Protein AF-A0A7W1ED68-F1 (afdb_monomer)

pLDDT: mean 96.23, std 7.55, range [46.84, 98.81]

Solvent-accessible surface area (backbone atoms only — not comparable to full-atom values): 3956 Å² total; per-residue (Å²): 131,89,71,60,50,76,38,78,61,80,45,69,44,74,43,76,40,85,52,39,31,33,34,64,34,33,49,22,47,28,40,36,36,33,64,66,17,44,38,35,40,27,39,38,29,60,28,40,36,39,30,27,43,60,10,33,38,40,35,46,55,48,70,68,43,54,80,46,73,60,58,38,47,82,45,82,48,134

Nearest PDB structures (foldseek):
  3pet-assembly1_A  TM=5.869E-01  e=8.150E-01  Bacteroides fragilis NCTC 9343
  6eio-assembly1_A  TM=4.318E-01  e=3.008E-01  uncultured bacterium
  7bwy-assembly3_C  TM=3.796E-01  e=1.617E+00  Antarctomyces psychrotrophicus
  7d6c-assembly2_5  TM=2.658E-01  e=2.501E+00  Synechococcus elongatus PCC 7942 = FACHB-805

Mean predicted aligned error: 2.58 Å

Radius of gyration: 10.95 Å; Cα contacts (8 Å, |Δi|>4): 242; chains: 1; bounding box: 27×22×24 Å

Sequence (78 aa):
MNTFKVIDTEVKGEVVINLNTQYNNLKADQVTVTENVTARIYGTIEGNVILKKGSRLHLHGVIRGKAINEGGEVYLYK

Structure (mmCIF, N/CA/C/O backbone):
data_AF-A0A7W1ED68-F1
#
_entry.id   AF-A0A7W1ED68-F1
#
loop_
_atom_site.group_PDB
_atom_site.id
_atom_site.type_symbol
_atom_site.label_atom_id
_atom_site.label_alt_id
_atom_site.label_comp_id
_atom_site.label_asym_id
_atom_site.label_entity_id
_atom_site.label_seq_id
_atom_site.pdbx_PDB_ins_code
_atom_site.Cartn_x
_atom_site.Cartn_y
_atom_site.Cartn_z
_atom_site.occupancy
_atom_site.B_iso_or_equiv
_atom_site.auth_seq_id
_atom_site.auth_comp_id
_atom_site.auth_asym_id
_atom_site.auth_atom_id
_atom_site.pdbx_PDB_model_num
ATOM 1 N N . MET A 1 1 ? -14.052 -13.037 9.211 1.00 46.84 1 MET A N 1
ATOM 2 C CA . MET A 1 1 ? -12.845 -13.322 8.405 1.00 46.84 1 MET A CA 1
ATOM 3 C C . MET A 1 1 ? -12.605 -12.114 7.515 1.00 46.84 1 MET A C 1
ATOM 5 O O . MET A 1 1 ? -13.465 -11.829 6.696 1.00 46.84 1 MET A O 1
ATOM 9 N N . ASN A 1 2 ? -11.517 -11.362 7.705 1.00 57.94 2 ASN A N 1
ATOM 10 C CA . ASN A 1 2 ? -11.172 -10.286 6.769 1.00 57.94 2 ASN A CA 1
ATOM 11 C C . ASN A 1 2 ? -10.605 -10.936 5.505 1.00 57.94 2 ASN A C 1
ATOM 13 O O . ASN A 1 2 ? -9.443 -11.335 5.482 1.00 57.94 2 ASN A O 1
ATOM 17 N N . THR A 1 3 ? -11.449 -11.115 4.492 1.00 86.12 3 THR A N 1
ATOM 18 C CA . THR A 1 3 ? -11.038 -11.669 3.201 1.00 86.12 3 THR A CA 1
ATOM 19 C C . THR A 1 3 ? -10.106 -10.673 2.521 1.00 86.12 3 THR A C 1
ATOM 21 O O . THR A 1 3 ? -10.466 -9.510 2.340 1.00 86.12 3 THR A O 1
ATOM 24 N N . PHE A 1 4 ? -8.900 -11.113 2.171 1.00 91.62 4 PHE A N 1
ATOM 25 C CA . PHE A 1 4 ? -7.995 -10.326 1.341 1.00 91.62 4 PHE A CA 1
ATOM 26 C C . PHE A 1 4 ? -8.348 -10.537 -0.129 1.00 91.62 4 PHE A C 1
ATOM 28 O O . PHE A 1 4 ? -8.538 -11.674 -0.563 1.00 91.62 4 PHE A O 1
ATOM 35 N N . LYS A 1 5 ? -8.363 -9.462 -0.918 1.00 96.94 5 LYS A N 1
ATOM 36 C CA . LYS A 1 5 ? -8.200 -9.571 -2.369 1.00 96.94 5 LYS A CA 1
ATOM 37 C C . LYS A 1 5 ? -6.748 -9.956 -2.646 1.00 96.94 5 LYS A C 1
ATOM 39 O O . LYS A 1 5 ? -5.844 -9.240 -2.225 1.00 96.94 5 LYS A O 1
ATOM 44 N N . VAL A 1 6 ? -6.516 -11.068 -3.335 1.00 97.38 6 VAL A N 1
ATOM 45 C CA . VAL A 1 6 ? -5.161 -11.508 -3.699 1.00 97.38 6 VAL A CA 1
ATOM 46 C C . VAL A 1 6 ? -4.841 -11.048 -5.118 1.00 97.38 6 VAL A C 1
ATOM 48 O O . VAL A 1 6 ? -5.670 -11.174 -6.019 1.00 97.38 6 VAL A O 1
ATOM 51 N N . ILE A 1 7 ? -3.652 -10.477 -5.296 1.00 97.50 7 ILE A N 1
ATOM 52 C CA . ILE A 1 7 ? -3.106 -10.041 -6.579 1.00 97.50 7 ILE A CA 1
ATOM 53 C C . ILE A 1 7 ? -1.775 -10.765 -6.789 1.00 97.50 7 ILE A C 1
ATOM 55 O O . ILE A 1 7 ? -0.766 -10.441 -6.157 1.00 97.50 7 ILE A O 1
ATOM 59 N N . ASP A 1 8 ? -1.804 -11.750 -7.686 1.00 96.44 8 ASP A N 1
ATOM 60 C CA . ASP A 1 8 ? -0.664 -12.618 -8.017 1.00 96.44 8 ASP A CA 1
ATOM 61 C C . ASP A 1 8 ? 0.118 -12.166 -9.255 1.00 96.44 8 ASP A C 1
ATOM 63 O O . ASP A 1 8 ? 1.214 -12.653 -9.527 1.00 96.44 8 ASP A O 1
ATOM 67 N N . THR A 1 9 ? -0.423 -11.216 -10.012 1.00 96.56 9 THR A N 1
ATOM 68 C CA . THR A 1 9 ? 0.265 -10.610 -11.154 1.00 96.56 9 THR A CA 1
ATOM 69 C C . THR A 1 9 ? 1.229 -9.521 -10.695 1.00 96.56 9 THR A C 1
ATOM 71 O O . THR A 1 9 ? 0.989 -8.860 -9.684 1.00 96.56 9 THR A O 1
ATOM 74 N N . GLU A 1 10 ? 2.293 -9.287 -11.466 1.00 96.69 10 GLU A N 1
ATOM 75 C CA . GLU A 1 10 ? 3.205 -8.168 -11.208 1.00 96.69 10 GLU A CA 1
ATOM 76 C C . GLU A 1 10 ? 2.457 -6.830 -11.312 1.00 96.69 10 GLU A C 1
ATOM 78 O O . GLU A 1 10 ? 1.776 -6.570 -12.305 1.00 96.69 10 GLU A O 1
ATOM 83 N N . VAL A 1 11 ? 2.593 -5.979 -10.294 1.00 97.25 11 VAL A N 1
ATOM 84 C CA . VAL A 1 11 ? 2.040 -4.616 -10.284 1.00 97.25 11 VAL A CA 1
ATOM 85 C C . VAL A 1 11 ? 3.183 -3.612 -10.182 1.00 97.25 11 VAL A C 1
ATOM 87 O O . VAL A 1 11 ? 4.085 -3.780 -9.358 1.00 97.25 11 VAL A O 1
ATOM 90 N N . LYS A 1 12 ? 3.132 -2.572 -11.022 1.00 96.62 12 LYS A N 1
ATOM 91 C CA . LYS A 1 12 ? 4.134 -1.503 -11.131 1.00 96.62 12 LYS A CA 1
ATOM 92 C C . LYS A 1 12 ? 3.496 -0.123 -11.023 1.00 96.62 12 LYS A C 1
ATOM 94 O O . LYS A 1 12 ? 2.303 0.015 -11.287 1.00 96.62 12 LYS A O 1
ATOM 99 N N . GLY A 1 13 ? 4.310 0.879 -10.708 1.00 95.38 13 GLY A N 1
ATOM 100 C CA . GLY A 1 13 ? 3.880 2.273 -10.626 1.00 95.38 13 GLY A CA 1
ATOM 101 C C . GLY A 1 13 ? 3.415 2.678 -9.230 1.00 95.38 13 GLY A C 1
ATOM 102 O O . GLY A 1 13 ? 3.743 2.038 -8.228 1.00 95.38 13 GLY A O 1
ATOM 103 N N . GLU A 1 14 ? 2.641 3.755 -9.166 1.00 97.75 14 GLU A N 1
ATOM 104 C CA . GLU A 1 14 ? 2.008 4.218 -7.932 1.00 97.75 14 GLU A CA 1
ATOM 105 C C . GLU A 1 14 ? 0.787 3.360 -7.585 1.00 97.75 14 GLU A C 1
ATOM 107 O O . GLU A 1 14 ? -0.061 3.077 -8.433 1.00 97.75 14 GLU A O 1
ATOM 112 N N . VAL A 1 15 ? 0.674 2.956 -6.318 1.00 98.19 15 VAL A N 1
ATOM 113 C CA . VAL A 1 15 ? -0.385 2.055 -5.855 1.00 98.19 15 VAL A CA 1
ATOM 114 C C . VAL A 1 15 ? -1.120 2.644 -4.659 1.00 98.19 15 VAL A C 1
ATOM 116 O O . VAL A 1 15 ? -0.540 2.920 -3.609 1.00 98.19 15 VAL A O 1
ATOM 119 N N . VAL A 1 16 ? -2.439 2.766 -4.794 1.00 98.44 16 VAL A N 1
ATOM 120 C CA . VAL A 1 16 ? -3.346 3.122 -3.698 1.00 98.44 16 VAL A CA 1
ATOM 121 C C . VAL A 1 16 ? -4.149 1.886 -3.306 1.00 98.44 16 VAL A C 1
ATOM 123 O O . VAL A 1 16 ? -4.870 1.314 -4.120 1.00 98.44 16 VAL A O 1
ATOM 126 N N . ILE A 1 17 ? -4.021 1.462 -2.050 1.00 98.31 17 ILE A N 1
ATOM 127 C CA . ILE A 1 17 ? -4.664 0.261 -1.514 1.00 98.31 17 ILE A CA 1
ATOM 128 C C . ILE A 1 17 ? -5.847 0.697 -0.651 1.00 98.31 17 ILE A C 1
ATOM 130 O O . ILE A 1 17 ? -5.658 1.156 0.474 1.00 98.31 17 ILE A O 1
ATOM 134 N N . ASN A 1 18 ? -7.058 0.558 -1.197 1.00 98.00 18 ASN A N 1
ATOM 135 C CA . ASN A 1 18 ? -8.311 1.036 -0.597 1.00 98.00 18 ASN A CA 1
ATOM 136 C C . ASN A 1 18 ? -9.210 -0.064 -0.004 1.00 98.00 18 ASN A C 1
ATOM 138 O O . ASN A 1 18 ? -10.308 0.210 0.472 1.00 98.00 18 ASN A O 1
ATOM 142 N N . LEU A 1 19 ? -8.749 -1.312 -0.030 1.00 97.31 19 LEU A N 1
ATOM 143 C CA . LEU A 1 19 ? -9.409 -2.469 0.568 1.00 97.31 19 LEU A CA 1
ATOM 144 C C . LEU A 1 19 ? -8.362 -3.508 0.959 1.00 97.31 19 LEU A C 1
ATOM 146 O O . LEU A 1 19 ? -7.243 -3.486 0.440 1.00 97.31 19 LEU A O 1
ATOM 150 N N . ASN A 1 20 ? -8.720 -4.428 1.856 1.00 98.38 20 ASN A N 1
ATOM 151 C CA . ASN A 1 20 ? -7.789 -5.441 2.350 1.00 98.38 20 ASN A CA 1
ATOM 152 C C . ASN A 1 20 ? -7.208 -6.264 1.191 1.00 98.38 20 ASN A C 1
ATOM 154 O O . ASN A 1 20 ? -7.925 -7.044 0.565 1.00 98.38 20 ASN A O 1
ATOM 158 N N . THR A 1 21 ? -5.922 -6.080 0.888 1.00 98.25 21 THR A N 1
ATOM 159 C CA . THR A 1 21 ? -5.297 -6.619 -0.331 1.00 98.25 21 THR A CA 1
ATOM 160 C C . THR A 1 21 ? -3.939 -7.239 -0.028 1.00 98.25 21 THR A C 1
ATOM 162 O O . THR A 1 21 ? -3.157 -6.694 0.752 1.00 98.25 21 THR A O 1
ATOM 165 N N . GLN A 1 22 ? -3.663 -8.381 -0.650 1.00 98.25 22 GLN A N 1
ATOM 166 C CA . GLN A 1 22 ? -2.354 -9.016 -0.669 1.00 98.25 22 GLN A CA 1
ATOM 167 C C . GLN A 1 22 ? -1.765 -8.916 -2.078 1.00 98.25 22 GLN A C 1
ATOM 169 O O . GLN A 1 22 ? -2.385 -9.375 -3.033 1.00 98.25 22 GLN A O 1
ATOM 174 N N . TYR A 1 23 ? -0.568 -8.347 -2.193 1.00 98.31 23 TYR A N 1
ATOM 175 C CA . TYR A 1 23 ? 0.220 -8.325 -3.424 1.00 98.31 23 TYR A CA 1
ATOM 176 C C . TYR A 1 23 ? 1.371 -9.315 -3.293 1.00 98.31 23 TYR A C 1
ATOM 178 O O . TYR A 1 23 ? 2.197 -9.158 -2.394 1.00 98.31 23 TYR A O 1
ATOM 186 N N . ASN A 1 24 ? 1.441 -10.305 -4.183 1.00 97.69 24 ASN A N 1
ATOM 187 C CA . ASN A 1 24 ? 2.500 -11.320 -4.156 1.00 97.69 24 ASN A CA 1
ATOM 188 C C . ASN A 1 24 ? 3.723 -10.959 -5.017 1.00 97.69 24 ASN A C 1
ATOM 190 O O . ASN A 1 24 ? 4.778 -11.569 -4.864 1.00 97.69 24 ASN A O 1
ATOM 194 N N . ASN A 1 25 ? 3.600 -9.959 -5.895 1.00 97.12 25 ASN A N 1
ATOM 195 C CA . ASN A 1 25 ? 4.695 -9.477 -6.737 1.00 97.12 25 ASN A CA 1
ATOM 196 C C . ASN A 1 25 ? 4.578 -7.962 -6.994 1.00 97.12 25 ASN A C 1
ATOM 198 O O . ASN A 1 25 ? 4.229 -7.519 -8.090 1.00 97.12 25 ASN A O 1
ATOM 202 N N . LEU A 1 26 ? 4.809 -7.154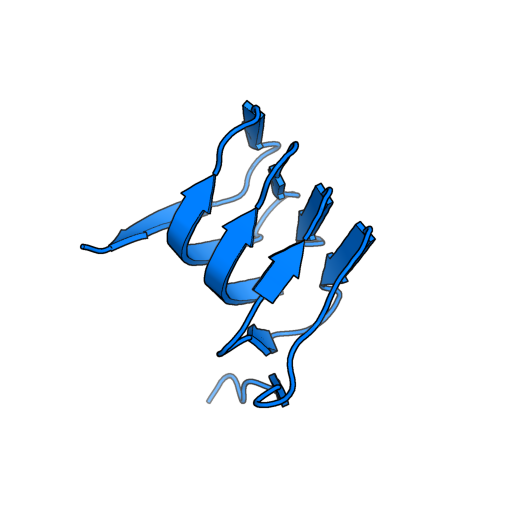 -5.956 1.00 97.88 26 LEU A N 1
ATOM 203 C CA . LEU A 1 26 ? 4.747 -5.694 -6.066 1.00 97.88 26 LEU A CA 1
ATOM 204 C C . LEU A 1 26 ? 6.117 -5.088 -6.399 1.00 97.88 26 LEU A C 1
ATOM 206 O O . LEU A 1 26 ? 7.100 -5.361 -5.712 1.00 97.88 26 LEU A O 1
ATOM 210 N N . LYS A 1 27 ? 6.166 -4.208 -7.402 1.00 97.75 27 LYS A N 1
ATOM 211 C CA . LYS A 1 27 ? 7.307 -3.332 -7.716 1.00 97.75 27 LYS A CA 1
ATOM 212 C C . LYS A 1 27 ? 6.810 -1.899 -7.871 1.00 97.75 27 LYS A C 1
ATOM 214 O O . LYS A 1 27 ? 6.678 -1.398 -8.984 1.00 97.75 27 LYS A O 1
ATOM 219 N N . ALA A 1 28 ? 6.440 -1.289 -6.752 1.00 97.44 28 ALA A N 1
ATOM 220 C CA . ALA A 1 28 ? 5.785 0.014 -6.740 1.00 97.44 28 ALA A CA 1
ATOM 221 C C . ALA A 1 28 ? 6.792 1.160 -6.613 1.00 97.44 28 ALA A C 1
ATOM 223 O O . ALA A 1 28 ? 7.765 1.053 -5.869 1.00 97.44 28 ALA A O 1
ATOM 224 N N . ASP A 1 29 ? 6.501 2.285 -7.257 1.00 97.88 29 ASP A N 1
ATOM 225 C CA . ASP A 1 29 ? 7.247 3.532 -7.059 1.00 97.88 29 ASP A CA 1
ATOM 226 C C . ASP A 1 29 ? 6.795 4.225 -5.771 1.00 97.88 29 ASP A C 1
ATOM 228 O O . ASP A 1 29 ? 7.597 4.788 -5.035 1.00 97.88 29 ASP A O 1
ATOM 232 N N . GLN A 1 30 ? 5.507 4.128 -5.445 1.00 98.12 30 GLN A N 1
ATOM 233 C CA . GLN A 1 30 ? 4.930 4.650 -4.212 1.00 98.12 30 GLN A CA 1
ATOM 234 C C . GLN A 1 30 ? 3.722 3.809 -3.803 1.00 98.12 30 GLN A C 1
ATOM 236 O O . GLN A 1 30 ? 2.963 3.345 -4.653 1.00 98.12 30 GLN A O 1
ATOM 241 N N . VAL A 1 31 ? 3.519 3.632 -2.496 1.00 98.62 31 VAL A N 1
ATOM 242 C CA . VAL A 1 31 ? 2.343 2.944 -1.949 1.00 98.62 31 VAL A CA 1
ATOM 243 C C . VAL A 1 31 ? 1.631 3.833 -0.940 1.00 98.62 31 VAL A C 1
ATOM 245 O O . VAL A 1 31 ? 2.252 4.374 -0.031 1.00 98.62 31 VAL A O 1
ATOM 248 N N . THR A 1 32 ? 0.309 3.941 -1.055 1.00 98.75 32 THR 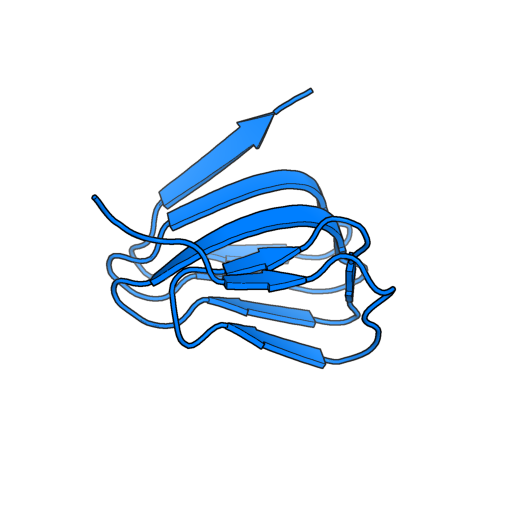A N 1
ATOM 249 C CA . THR A 1 32 ? -0.546 4.531 -0.017 1.00 98.75 32 THR A CA 1
ATOM 250 C C . THR A 1 32 ? -1.567 3.503 0.453 1.00 98.75 32 THR A C 1
ATOM 252 O O . THR A 1 32 ? -2.369 3.022 -0.347 1.00 98.75 32 THR A O 1
ATOM 255 N N . VAL A 1 33 ? -1.560 3.172 1.745 1.00 98.69 33 VAL A N 1
ATOM 256 C CA . VAL A 1 33 ? -2.582 2.318 2.371 1.00 98.69 33 VAL A CA 1
ATOM 257 C C . VAL A 1 33 ? -3.594 3.222 3.059 1.00 98.69 33 VAL A C 1
ATOM 259 O O . VAL A 1 33 ? -3.238 3.988 3.960 1.00 98.69 33 VAL A O 1
ATOM 262 N N . THR A 1 34 ? -4.846 3.180 2.603 1.00 98.69 34 THR A N 1
ATOM 263 C CA . THR A 1 34 ? -5.891 4.075 3.111 1.00 98.69 34 THR A CA 1
ATOM 264 C C . THR A 1 34 ? -6.368 3.663 4.501 1.00 98.69 34 THR A C 1
ATOM 266 O O . THR A 1 34 ? -5.998 2.617 5.032 1.00 98.69 34 THR A O 1
ATOM 269 N N . GLU A 1 35 ? -7.206 4.500 5.107 1.00 98.50 35 GLU A N 1
ATOM 270 C CA . GLU A 1 35 ? -7.679 4.300 6.474 1.00 98.50 35 GLU A CA 1
ATOM 271 C C . GLU A 1 35 ? -8.355 2.943 6.679 1.00 98.50 35 GLU A C 1
ATOM 273 O O . GLU A 1 35 ? -9.122 2.486 5.833 1.00 98.50 35 GLU A O 1
ATOM 278 N N . ASN A 1 36 ? -8.086 2.317 7.828 1.00 97.88 36 ASN A N 1
ATOM 279 C CA . ASN A 1 36 ? -8.668 1.034 8.244 1.00 97.88 36 ASN A CA 1
ATOM 280 C C . ASN A 1 36 ? -8.447 -0.142 7.266 1.00 97.88 36 ASN A C 1
ATOM 282 O O . ASN A 1 36 ? -9.134 -1.162 7.357 1.00 97.88 36 ASN A O 1
ATOM 286 N N . VAL A 1 37 ? -7.482 -0.028 6.346 1.00 98.25 37 VAL A N 1
ATOM 287 C CA . VAL A 1 37 ? -7.136 -1.078 5.381 1.00 98.25 37 VAL A CA 1
ATOM 288 C C . VAL A 1 37 ? -5.910 -1.858 5.832 1.00 98.25 37 VAL A C 1
ATOM 290 O O . VAL A 1 37 ? -4.907 -1.290 6.254 1.00 98.25 37 VAL A O 1
ATOM 293 N N . THR A 1 38 ? -5.969 -3.181 5.693 1.00 98.50 38 THR A N 1
ATOM 294 C CA . THR A 1 38 ? -4.814 -4.065 5.862 1.00 98.50 38 THR A CA 1
ATOM 295 C C . THR A 1 38 ? -4.220 -4.444 4.506 1.00 98.50 38 THR A C 1
ATOM 297 O O . THR A 1 38 ? -4.874 -5.089 3.690 1.00 98.50 38 THR A O 1
ATOM 300 N N . ALA A 1 39 ? -2.962 -4.091 4.274 1.00 98.31 39 ALA A N 1
ATOM 301 C CA . ALA A 1 39 ? -2.184 -4.506 3.117 1.00 98.31 39 ALA A CA 1
ATOM 302 C C . ALA A 1 39 ? -1.150 -5.563 3.520 1.00 98.31 39 ALA A C 1
ATOM 304 O O . ALA A 1 39 ? -0.456 -5.404 4.524 1.00 98.31 39 ALA A O 1
ATOM 305 N N . ARG A 1 40 ? -1.003 -6.620 2.718 1.00 98.44 40 ARG A N 1
ATOM 306 C CA . ARG A 1 40 ? 0.156 -7.521 2.775 1.00 98.44 40 ARG A CA 1
ATOM 307 C C . ARG A 1 40 ? 0.932 -7.417 1.470 1.00 98.44 40 ARG A C 1
ATOM 309 O O . ARG A 1 40 ? 0.352 -7.565 0.400 1.00 98.44 40 ARG A O 1
ATOM 316 N N . ILE A 1 41 ? 2.225 -7.141 1.550 1.00 98.25 41 ILE A N 1
ATOM 317 C CA . ILE A 1 41 ? 3.056 -6.872 0.379 1.00 98.25 41 ILE A CA 1
ATOM 318 C C . ILE A 1 41 ? 4.252 -7.810 0.390 1.00 98.25 41 ILE A C 1
ATOM 320 O O . ILE A 1 41 ? 5.061 -7.761 1.313 1.00 98.25 41 ILE A O 1
ATOM 324 N N . TYR A 1 42 ? 4.375 -8.603 -0.669 1.00 98.19 42 TYR A N 1
ATOM 325 C CA . TYR A 1 42 ? 5.603 -9.277 -1.064 1.00 98.19 42 TYR A CA 1
ATOM 326 C C . TYR A 1 42 ? 6.192 -8.521 -2.256 1.00 98.19 42 TYR A C 1
ATOM 328 O O . TYR A 1 42 ? 5.550 -8.413 -3.307 1.00 98.19 42 TYR A O 1
ATOM 336 N 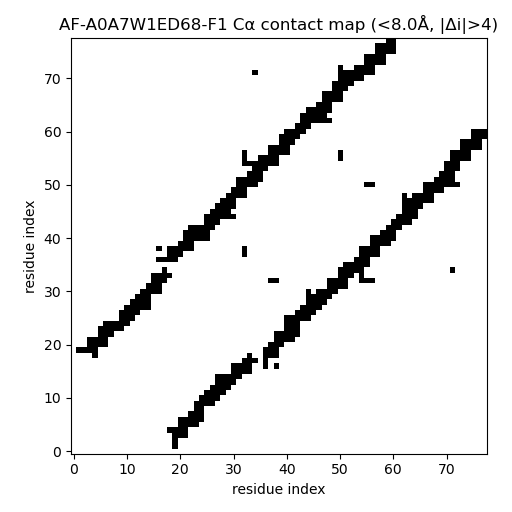N . GLY A 1 43 ? 7.388 -7.953 -2.090 1.00 96.88 43 GLY A N 1
ATOM 337 C CA . GLY A 1 43 ? 8.049 -7.226 -3.174 1.00 96.88 43 GLY A CA 1
ATOM 338 C C . GLY A 1 43 ? 8.882 -6.023 -2.743 1.00 96.88 43 GLY A C 1
ATOM 339 O O . GLY A 1 43 ? 9.434 -5.972 -1.645 1.00 96.88 43 GLY A O 1
ATOM 340 N N . THR A 1 44 ? 9.023 -5.058 -3.645 1.00 97.81 44 THR A N 1
ATOM 341 C CA . THR A 1 44 ? 9.848 -3.861 -3.457 1.00 97.81 44 THR A CA 1
ATOM 342 C C . THR A 1 44 ? 9.024 -2.603 -3.691 1.00 97.81 44 THR A C 1
ATOM 344 O O . THR A 1 44 ? 8.230 -2.524 -4.627 1.00 97.81 44 THR A O 1
ATOM 347 N N . ILE A 1 45 ? 9.221 -1.621 -2.818 1.00 98.06 45 ILE A N 1
ATOM 348 C CA . ILE A 1 45 ? 8.676 -0.275 -2.950 1.00 98.06 45 ILE A CA 1
ATOM 349 C C . ILE A 1 45 ? 9.876 0.660 -3.095 1.00 98.06 45 ILE A C 1
ATOM 351 O O . ILE A 1 45 ? 10.636 0.847 -2.143 1.00 98.06 45 ILE A O 1
ATOM 355 N N . GLU A 1 46 ? 10.094 1.179 -4.301 1.00 98.06 46 GLU A N 1
ATOM 356 C CA . GLU A 1 46 ? 11.272 1.986 -4.642 1.00 98.06 46 GLU A CA 1
ATOM 357 C C . GLU A 1 46 ? 11.234 3.360 -3.957 1.00 98.06 46 GLU A C 1
ATOM 359 O O . GLU A 1 46 ? 12.251 3.830 -3.450 1.00 98.06 46 GLU A O 1
ATOM 364 N N . GLY A 1 47 ? 10.060 3.985 -3.873 1.00 97.12 47 GLY A N 1
ATOM 365 C CA . GLY A 1 47 ? 9.863 5.263 -3.195 1.00 97.12 47 GLY A CA 1
ATOM 366 C C . GLY A 1 47 ? 9.151 5.126 -1.854 1.00 97.12 47 GLY A C 1
ATOM 367 O O . GLY A 1 47 ? 9.502 4.297 -1.011 1.00 97.12 47 GLY A O 1
ATOM 368 N N . ASN A 1 48 ? 8.194 6.020 -1.609 1.00 97.94 48 ASN A N 1
ATOM 369 C CA . ASN A 1 48 ? 7.619 6.205 -0.281 1.00 97.94 48 ASN A CA 1
ATOM 370 C C . ASN A 1 48 ? 6.438 5.265 -0.014 1.00 97.94 48 ASN A C 1
ATOM 372 O O . ASN A 1 48 ? 5.680 4.898 -0.912 1.00 97.94 48 ASN A O 1
ATOM 376 N N . VAL A 1 49 ? 6.238 4.945 1.261 1.00 98.38 49 VAL A N 1
ATOM 377 C CA . VAL A 1 49 ? 5.023 4.309 1.770 1.00 98.38 49 VAL A CA 1
ATOM 378 C C . VAL A 1 49 ? 4.310 5.286 2.684 1.00 98.38 49 VAL A C 1
ATOM 380 O O . VAL A 1 49 ? 4.926 5.808 3.608 1.00 98.38 49 VAL A O 1
ATOM 383 N N . ILE A 1 50 ? 3.019 5.507 2.458 1.00 98.75 50 ILE A N 1
ATOM 384 C CA . ILE A 1 50 ? 2.162 6.326 3.318 1.00 98.75 50 ILE A CA 1
ATOM 385 C C . ILE A 1 50 ? 1.106 5.421 3.948 1.00 98.75 50 ILE A C 1
ATOM 387 O O . ILE A 1 50 ? 0.312 4.797 3.243 1.00 98.75 50 ILE A O 1
ATOM 391 N N . LEU A 1 51 ? 1.084 5.359 5.277 1.00 98.69 51 LEU A N 1
ATOM 392 C CA . LEU A 1 51 ? 0.083 4.619 6.042 1.00 98.69 51 LEU A CA 1
ATOM 393 C C . LEU A 1 51 ? -0.868 5.585 6.724 1.00 98.69 51 LEU A C 1
ATOM 395 O O . LEU A 1 51 ? -0.452 6.363 7.581 1.00 98.69 51 LEU A O 1
ATOM 399 N N . LYS A 1 52 ? -2.145 5.523 6.351 1.00 98.81 52 LYS A N 1
ATOM 400 C CA . LYS A 1 52 ? -3.195 6.340 6.964 1.00 98.81 52 LYS A CA 1
ATOM 401 C C . LYS A 1 52 ? -3.702 5.717 8.264 1.00 98.81 52 LYS A C 1
ATOM 403 O O . LYS A 1 52 ? -3.410 4.561 8.583 1.00 98.81 52 LYS A O 1
ATOM 408 N N . LYS A 1 53 ? -4.482 6.486 9.019 1.00 98.62 53 LYS A N 1
ATOM 409 C CA . LYS A 1 53 ? -5.010 6.096 10.329 1.00 98.62 53 LYS A CA 1
ATOM 410 C C . LYS A 1 53 ? -5.706 4.730 10.306 1.00 98.62 53 LYS A C 1
ATOM 412 O O . LYS A 1 53 ? -6.548 4.461 9.454 1.00 98.62 53 LYS A O 1
ATOM 417 N N . GLY A 1 54 ? -5.360 3.863 11.255 1.00 98.19 54 GLY A N 1
ATOM 418 C CA . GLY A 1 54 ? -5.946 2.525 11.391 1.00 98.19 54 GLY A CA 1
ATOM 419 C C . GLY A 1 54 ? -5.560 1.542 10.281 1.00 98.19 54 GLY A C 1
ATOM 420 O O . GLY A 1 54 ? -6.031 0.406 10.291 1.00 98.19 54 GLY A O 1
ATOM 421 N N . SER A 1 55 ? -4.723 1.952 9.321 1.00 98.62 55 SER A N 1
ATOM 422 C CA . SER A 1 55 ? -4.184 1.036 8.319 1.00 98.62 55 SER A CA 1
ATOM 423 C C . SER A 1 55 ? -3.141 0.104 8.929 1.00 98.62 55 SER A C 1
ATOM 425 O O . SER A 1 55 ? -2.493 0.429 9.924 1.00 98.62 55 SER A O 1
ATOM 427 N N . ARG A 1 56 ? -2.966 -1.065 8.319 1.00 98.62 56 ARG A N 1
ATOM 428 C CA . ARG A 1 56 ? -1.963 -2.057 8.710 1.00 98.62 56 ARG A CA 1
ATOM 429 C C . ARG A 1 56 ? -1.190 -2.498 7.486 1.00 98.62 56 ARG A C 1
ATOM 431 O O . ARG A 1 56 ? -1.793 -2.923 6.506 1.00 98.62 56 ARG A O 1
ATOM 438 N N . LEU A 1 57 ? 0.132 -2.450 7.544 1.00 98.44 57 LEU A N 1
ATOM 439 C CA . LEU A 1 57 ? 1.000 -2.970 6.497 1.00 98.44 57 LEU A CA 1
ATOM 440 C C . LEU A 1 57 ? 1.803 -4.156 7.021 1.00 98.44 57 LEU A C 1
ATOM 442 O O . LEU A 1 57 ? 2.597 -4.007 7.942 1.00 98.44 57 LEU A O 1
ATOM 446 N N . HIS A 1 58 ? 1.642 -5.312 6.387 1.00 98.50 58 HIS A N 1
ATOM 447 C CA . HIS A 1 58 ? 2.507 -6.476 6.545 1.00 98.50 58 HIS A CA 1
ATOM 448 C C . HIS A 1 58 ? 3.478 -6.529 5.363 1.00 98.50 58 HIS A C 1
ATOM 450 O O . HIS A 1 58 ? 3.083 -6.903 4.257 1.00 98.50 58 HIS A O 1
ATOM 456 N N . LEU A 1 59 ? 4.730 -6.135 5.575 1.00 98.06 59 LEU A N 1
ATOM 457 C CA . LEU A 1 59 ? 5.745 -6.081 4.528 1.00 98.06 59 LEU A CA 1
ATOM 458 C C . LEU A 1 59 ? 6.687 -7.287 4.612 1.00 98.06 59 LEU A C 1
ATOM 460 O O . LEU A 1 59 ? 7.447 -7.425 5.567 1.00 98.06 59 LEU A O 1
ATOM 464 N N . HIS A 1 60 ? 6.666 -8.107 3.567 1.00 98.12 60 HIS A N 1
ATOM 465 C CA . HIS A 1 60 ? 7.628 -9.163 3.259 1.00 98.12 60 HIS A CA 1
ATOM 466 C C . HIS A 1 60 ? 8.489 -8.698 2.079 1.00 98.12 60 HIS A C 1
ATOM 468 O O . HIS A 1 60 ? 8.313 -9.122 0.935 1.00 98.12 60 HIS A O 1
ATOM 474 N N . GLY A 1 61 ? 9.350 -7.717 2.323 1.00 95.88 61 GLY A N 1
ATOM 475 C CA . GLY A 1 61 ? 9.975 -6.988 1.234 1.00 95.88 61 GLY A CA 1
ATOM 476 C C . GLY A 1 61 ? 10.823 -5.817 1.686 1.00 95.88 61 GLY A C 1
ATOM 477 O O . GLY A 1 61 ? 11.183 -5.699 2.855 1.00 95.88 61 GLY A O 1
ATOM 478 N N . VAL A 1 62 ? 11.127 -4.936 0.738 1.00 96.56 62 VAL A N 1
ATOM 479 C CA . VAL A 1 62 ? 12.010 -3.786 0.959 1.00 96.56 62 VAL A CA 1
ATOM 480 C C . VAL A 1 62 ? 11.291 -2.496 0.582 1.00 96.56 62 VAL A C 1
ATOM 482 O O . VAL A 1 62 ? 10.686 -2.411 -0.485 1.00 96.56 62 VAL A O 1
ATOM 485 N N . ILE A 1 63 ? 11.397 -1.486 1.444 1.00 97.12 63 ILE A N 1
ATOM 486 C CA . ILE A 1 63 ? 11.098 -0.087 1.118 1.00 97.12 63 ILE A CA 1
ATOM 487 C C . ILE A 1 63 ? 12.441 0.624 0.962 1.00 97.12 63 ILE A C 1
ATOM 489 O O . ILE A 1 63 ? 13.268 0.560 1.870 1.00 97.12 63 ILE A O 1
ATOM 493 N N . ARG A 1 64 ? 12.669 1.279 -0.177 1.00 97.62 64 ARG A N 1
ATOM 494 C CA . ARG A 1 64 ? 13.896 2.051 -0.438 1.00 97.62 64 ARG A CA 1
ATOM 495 C C . ARG A 1 64 ? 13.733 3.550 -0.176 1.00 97.62 64 ARG A C 1
ATOM 497 O O . ARG A 1 64 ? 14.734 4.224 0.054 1.00 97.62 64 ARG A O 1
ATOM 504 N N . GLY A 1 65 ? 12.501 4.061 -0.160 1.00 96.94 65 GLY A N 1
ATOM 505 C CA . GLY A 1 65 ? 12.190 5.431 0.243 1.00 9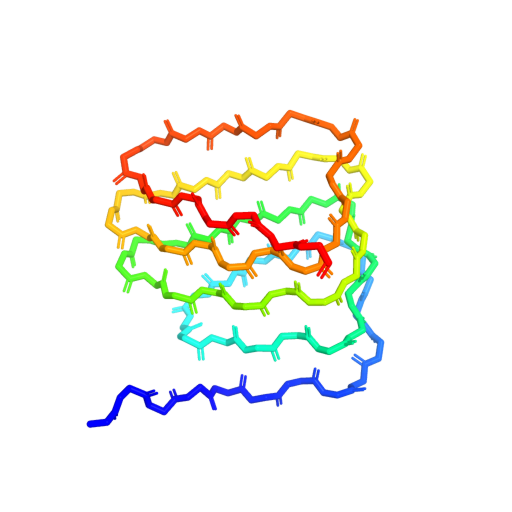6.94 65 GLY A CA 1
ATOM 506 C C . GLY A 1 65 ? 11.801 5.562 1.718 1.00 96.94 65 GLY A C 1
ATOM 507 O O . GLY A 1 65 ? 12.242 4.806 2.584 1.00 96.94 65 GLY A O 1
ATOM 508 N N . LYS A 1 66 ? 10.9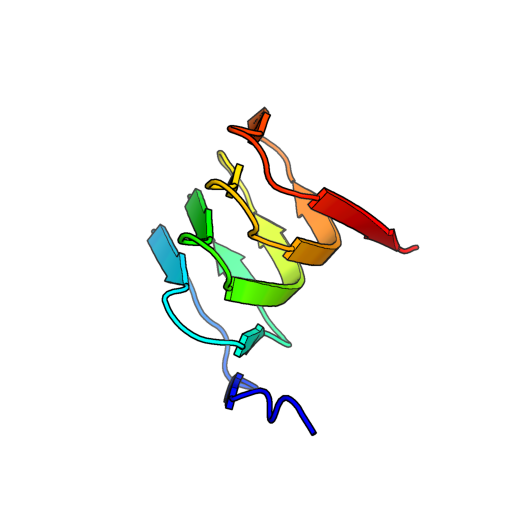67 6.562 2.024 1.00 97.81 66 LYS A N 1
ATOM 509 C CA . LYS A 1 66 ? 10.503 6.846 3.390 1.00 97.81 66 LYS A CA 1
ATOM 510 C C . LYS A 1 66 ? 9.222 6.081 3.710 1.00 97.81 66 LYS A C 1
ATOM 512 O O . LYS A 1 66 ? 8.294 6.055 2.905 1.00 97.81 66 LYS A O 1
ATOM 517 N N . ALA A 1 67 ? 9.128 5.555 4.928 1.00 97.19 67 ALA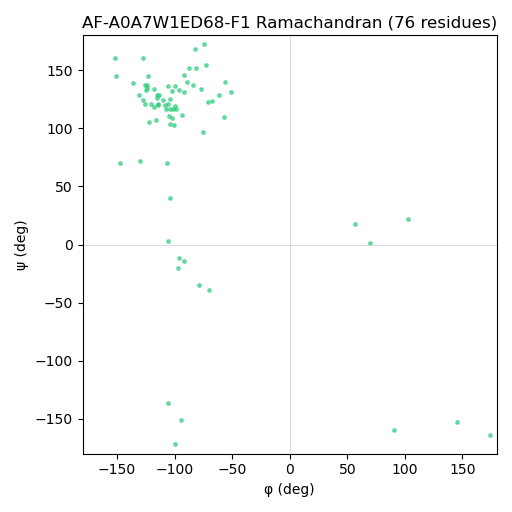 A N 1
ATOM 518 C CA . ALA A 1 67 ? 7.865 5.114 5.510 1.00 97.19 67 ALA A CA 1
ATOM 519 C C . ALA A 1 67 ? 7.262 6.258 6.342 1.00 97.19 67 ALA A C 1
ATOM 521 O O . ALA A 1 67 ? 7.808 6.643 7.375 1.00 97.19 67 ALA A O 1
ATOM 522 N N . ILE A 1 68 ? 6.153 6.821 5.871 1.00 98.56 68 ILE A N 1
ATOM 523 C CA . ILE A 1 68 ? 5.410 7.911 6.504 1.00 98.56 68 ILE A CA 1
ATOM 524 C C . ILE A 1 68 ? 4.183 7.296 7.174 1.00 98.56 68 ILE A C 1
ATOM 526 O O . ILE A 1 68 ? 3.260 6.833 6.504 1.00 98.56 68 ILE A O 1
ATOM 530 N N . ASN A 1 69 ? 4.188 7.257 8.503 1.00 98.00 69 ASN A N 1
ATOM 531 C CA . ASN A 1 69 ? 3.109 6.670 9.287 1.00 98.00 69 ASN A CA 1
ATOM 532 C C . ASN A 1 69 ? 2.252 7.769 9.934 1.00 98.00 69 ASN A C 1
ATOM 534 O O . ASN A 1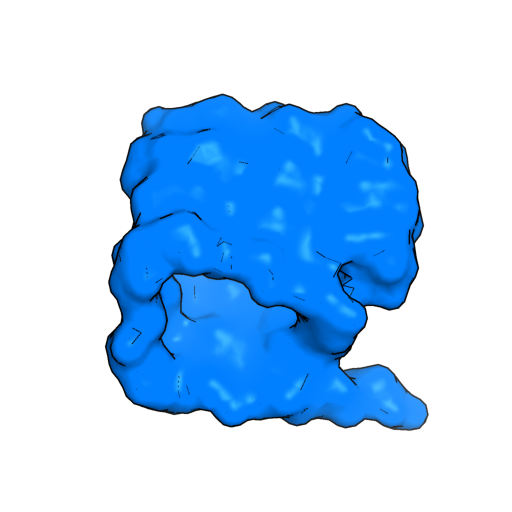 69 ? 2.695 8.443 10.860 1.00 98.00 69 ASN A O 1
ATOM 538 N N . GLU A 1 70 ? 1.017 7.920 9.457 1.00 98.44 70 GLU A N 1
ATOM 539 C CA . GLU A 1 70 ? 0.019 8.887 9.927 1.00 98.44 70 GLU A CA 1
ATOM 540 C C . GLU A 1 70 ? -1.064 8.200 10.789 1.00 98.44 70 GLU A C 1
ATOM 542 O O . GLU A 1 70 ? -2.259 8.478 10.672 1.00 98.44 70 GLU A O 1
ATOM 547 N N . GLY A 1 71 ? -0.654 7.260 11.648 1.00 97.88 71 GLY A N 1
ATOM 548 C CA . GLY A 1 71 ? -1.533 6.569 12.602 1.00 97.88 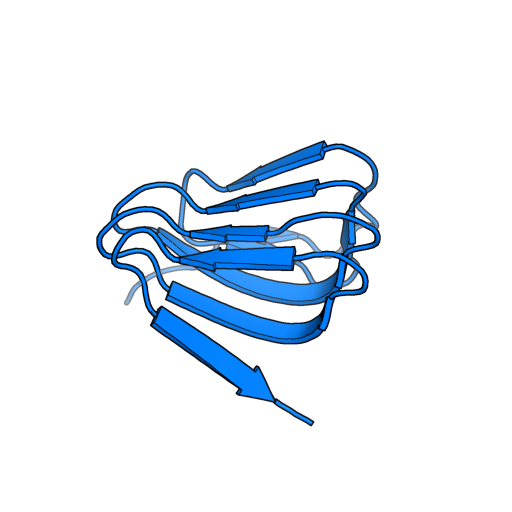71 GLY A CA 1
ATOM 549 C C . GLY A 1 71 ? -1.943 5.147 12.206 1.00 97.88 71 GLY A C 1
ATOM 550 O O . GLY A 1 71 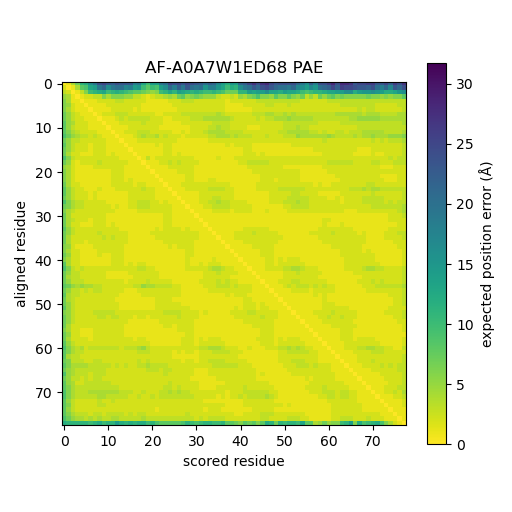? -2.985 4.670 12.659 1.00 97.88 71 GLY A O 1
ATOM 551 N N . GLY A 1 72 ? -1.173 4.493 11.339 1.00 98.12 72 GLY A N 1
ATOM 552 C CA . GLY A 1 72 ? -1.269 3.066 11.036 1.00 98.12 72 GLY A CA 1
ATOM 553 C C . GLY A 1 72 ? -0.222 2.219 11.772 1.00 98.12 72 GLY A C 1
ATOM 554 O O . GLY A 1 72 ? 0.532 2.696 12.622 1.00 98.12 72 GLY A O 1
ATOM 555 N N . GLU A 1 73 ? -0.148 0.944 11.408 1.00 98.38 73 GLU A N 1
ATOM 556 C CA . GLU A 1 73 ? 0.766 -0.049 11.979 1.00 98.38 73 GLU A CA 1
ATOM 557 C C . GLU A 1 73 ? 1.617 -0.678 10.865 1.00 98.38 73 GLU A C 1
ATOM 559 O O . GLU A 1 73 ? 1.107 -1.014 9.794 1.00 98.38 73 GLU A O 1
ATOM 564 N N . VAL A 1 74 ? 2.917 -0.861 11.112 1.00 97.75 74 VAL A N 1
ATOM 565 C CA . VAL A 1 74 ? 3.840 -1.547 10.193 1.00 97.75 74 VAL A CA 1
ATOM 566 C C . VAL A 1 74 ? 4.349 -2.816 10.866 1.00 97.75 74 VAL A C 1
ATOM 568 O O . VAL A 1 74 ? 4.899 -2.756 11.963 1.00 97.75 74 VAL A O 1
ATOM 571 N N . TYR A 1 75 ? 4.242 -3.945 10.175 1.00 98.19 75 TYR A N 1
ATOM 572 C CA . TYR A 1 75 ? 4.833 -5.224 10.549 1.00 98.19 75 TYR A CA 1
ATOM 573 C C . TYR A 1 75 ? 5.833 -5.631 9.467 1.00 98.19 75 TYR A C 1
ATOM 575 O O . TYR A 1 75 ? 5.459 -5.803 8.306 1.00 98.19 75 TYR A O 1
ATOM 583 N N . LEU A 1 76 ? 7.103 -5.762 9.844 1.00 96.25 76 LEU A N 1
ATOM 584 C CA . LEU A 1 76 ? 8.193 -6.123 8.940 1.00 96.25 76 LEU A CA 1
ATOM 585 C C . LEU A 1 76 ? 8.562 -7.592 9.135 1.00 96.25 76 LEU A C 1
ATOM 587 O O . LEU A 1 76 ? 8.750 -8.040 10.267 1.00 96.25 76 LEU A O 1
ATOM 591 N N . TYR A 1 77 ? 8.686 -8.323 8.034 1.00 95.81 77 TYR A N 1
ATOM 592 C CA . TYR A 1 77 ? 8.997 -9.748 8.026 1.00 95.81 77 TYR A CA 1
ATOM 593 C C . TYR A 1 77 ? 10.254 -10.018 7.194 1.00 95.81 77 TYR A C 1
ATOM 595 O O . TYR A 1 77 ? 10.500 -9.338 6.197 1.00 95.81 77 TYR A O 1
ATOM 603 N N . LYS A 1 78 ? 11.038 -11.008 7.636 1.00 82.69 78 LYS A N 1
ATOM 604 C CA . LYS A 1 78 ? 12.237 -11.502 6.948 1.00 82.69 78 LYS A CA 1
ATOM 605 C C . LYS A 1 78 ? 11.876 -12.510 5.862 1.00 82.69 78 LYS A C 1
ATOM 607 O O . LYS A 1 78 ? 10.911 -13.275 6.084 1.00 82.69 78 LYS A O 1
#

Foldseek 3Di:
DQDAAEDADEDEEEEEAAAAYEYQHYDYCEYEDEALYEYEYDYEHAEEYEYDANYEYHYPYDYNYYYHYHHYYYHYDD

Secondary structure (DSSP, 8-state):
--PPEEE-S-EEEEEEE-SSEEEEEEEEEEEEEPTT-EEEEEEEESS-EEE-TT-EEEEEEEE-S-EEESS-EEEE--